Protein AF-A0A4D4L1M6-F1 (afdb_monomer)

Structure (mmCIF, N/CA/C/O backbone):
data_AF-A0A4D4L1M6-F1
#
_entry.id   AF-A0A4D4L1M6-F1
#
loop_
_atom_site.group_PDB
_atom_site.id
_atom_site.type_symbol
_atom_site.label_atom_id
_atom_site.label_alt_id
_atom_site.label_comp_id
_atom_site.label_asym_id
_atom_site.label_entity_id
_atom_site.label_seq_id
_atom_site.pdbx_PDB_ins_code
_atom_site.Cartn_x
_atom_site.Cartn_y
_atom_site.Cartn_z
_atom_site.occupancy
_atom_site.B_iso_or_equiv
_atom_site.auth_seq_id
_atom_site.auth_comp_id
_atom_site.auth_asym_id
_atom_site.auth_atom_id
_atom_site.pdbx_PDB_model_num
ATOM 1 N N . MET A 1 1 ? -1.721 16.009 14.227 1.00 45.22 1 MET A N 1
ATOM 2 C CA . MET A 1 1 ? -1.130 14.654 14.255 1.00 45.22 1 MET A CA 1
ATOM 3 C C . MET A 1 1 ? -1.864 13.815 13.221 1.00 45.22 1 MET A C 1
ATOM 5 O O . MET A 1 1 ? -3.080 13.722 13.364 1.00 45.22 1 MET A O 1
ATOM 9 N N . PRO A 1 2 ? -1.231 13.270 12.168 1.00 51.09 2 PRO A N 1
ATOM 10 C CA . PRO A 1 2 ? -1.904 12.249 11.367 1.00 51.09 2 PRO A CA 1
ATOM 11 C C . PRO A 1 2 ? -2.217 11.088 12.318 1.00 51.09 2 PRO A C 1
ATOM 13 O O . PRO A 1 2 ? -1.344 10.662 13.066 1.00 51.09 2 PRO A O 1
ATOM 16 N N . GLN A 1 3 ? -3.477 10.663 12.396 1.00 56.84 3 GLN A N 1
ATOM 17 C CA . GLN A 1 3 ? -4.009 9.834 13.489 1.00 56.84 3 GLN A CA 1
ATOM 18 C C . GLN A 1 3 ? -3.440 8.396 13.600 1.00 56.84 3 GLN A C 1
ATOM 20 O O . GLN A 1 3 ? -4.102 7.542 14.169 1.00 56.84 3 GLN A O 1
ATOM 25 N N . GLY A 1 4 ? -2.258 8.065 13.076 1.00 64.06 4 GLY A N 1
ATOM 26 C CA . GLY A 1 4 ? -1.665 6.716 13.175 1.00 64.06 4 GLY A CA 1
ATO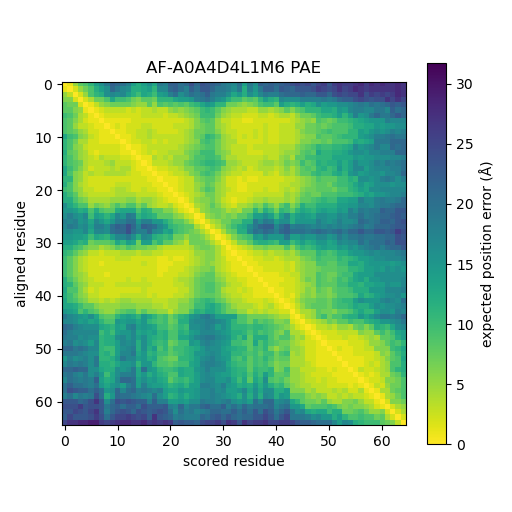M 27 C C . GLY A 1 4 ? -2.384 5.631 12.357 1.00 64.06 4 GLY A C 1
ATOM 28 O O . GLY A 1 4 ? -1.785 4.621 12.010 1.00 64.06 4 GLY A O 1
ATOM 29 N N . ARG A 1 5 ? -3.639 5.871 11.969 1.00 72.50 5 ARG A N 1
ATOM 30 C CA . ARG A 1 5 ? -4.431 5.062 11.040 1.00 72.50 5 ARG A CA 1
ATOM 31 C C . ARG A 1 5 ? -3.977 5.313 9.604 1.00 72.50 5 ARG A C 1
ATOM 33 O O . ARG A 1 5 ? -4.200 6.393 9.054 1.00 72.50 5 ARG A O 1
ATOM 40 N N . GLN A 1 6 ? -3.350 4.301 9.010 1.00 84.69 6 GLN A N 1
ATOM 41 C CA . GLN A 1 6 ? -3.031 4.287 7.584 1.00 84.69 6 GLN A CA 1
ATOM 42 C C . GLN A 1 6 ? -4.277 3.874 6.794 1.00 84.69 6 GLN A C 1
ATOM 44 O O . GLN A 1 6 ? -5.127 3.123 7.280 1.00 84.69 6 GLN A O 1
ATOM 49 N N . THR A 1 7 ? -4.378 4.343 5.557 1.00 87.38 7 THR A N 1
ATOM 50 C CA . THR A 1 7 ? -5.505 4.014 4.678 1.00 87.38 7 THR A CA 1
ATOM 51 C C . THR A 1 7 ? -5.146 2.814 3.812 1.00 87.38 7 THR A C 1
ATOM 53 O O . THR A 1 7 ? -4.055 2.759 3.246 1.00 87.38 7 THR A O 1
ATOM 56 N N . CYS A 1 8 ? -6.058 1.851 3.683 1.00 88.00 8 CYS A N 1
ATOM 57 C CA . CYS A 1 8 ? -5.868 0.750 2.745 1.00 88.00 8 CYS A CA 1
ATOM 58 C C . CYS A 1 8 ? -5.910 1.269 1.303 1.00 88.00 8 CYS A C 1
ATOM 60 O O . CYS A 1 8 ? -6.898 1.881 0.906 1.00 88.00 8 CYS A O 1
ATOM 62 N N . TYR A 1 9 ? -4.899 0.954 0.490 1.00 85.25 9 TYR A N 1
ATOM 63 C CA . TYR A 1 9 ? -4.852 1.388 -0.913 1.00 85.25 9 TYR A CA 1
ATOM 64 C C . TYR A 1 9 ? -6.051 0.901 -1.751 1.00 85.25 9 TYR A C 1
ATOM 66 O O . TYR A 1 9 ? -6.429 1.551 -2.720 1.00 85.25 9 TYR A O 1
ATOM 74 N N . ARG A 1 10 ? -6.644 -0.249 -1.386 1.00 84.88 10 ARG A N 1
ATOM 75 C CA . ARG A 1 10 ? -7.685 -0.920 -2.177 1.00 84.88 10 ARG A CA 1
ATOM 76 C C . ARG A 1 10 ? -9.087 -0.409 -1.859 1.00 84.88 10 ARG A C 1
ATOM 78 O O . ARG A 1 10 ? -9.802 -0.012 -2.768 1.00 84.88 10 ARG A O 1
ATOM 85 N N . CYS A 1 11 ? -9.483 -0.392 -0.585 1.00 89.31 11 CYS A N 1
ATOM 86 C CA . CYS A 1 11 ? -10.804 0.106 -0.179 1.00 89.31 11 CYS A CA 1
ATOM 87 C C . CYS A 1 11 ? -10.820 1.582 0.239 1.00 89.31 11 CYS A C 1
ATOM 89 O O . CYS A 1 11 ? -11.897 2.110 0.486 1.00 89.31 11 CYS A O 1
ATOM 91 N N . GLN A 1 12 ? -9.660 2.245 0.318 1.00 88.06 12 GLN A N 1
ATOM 92 C CA . GLN A 1 12 ? -9.520 3.652 0.723 1.00 88.06 12 GLN A CA 1
ATOM 93 C C . GLN A 1 12 ? -10.117 3.970 2.106 1.00 88.06 12 GLN A C 1
ATOM 95 O O . GLN A 1 12 ? -10.469 5.110 2.399 1.00 88.06 12 GLN A O 1
ATOM 100 N N . LEU A 1 13 ? -10.196 2.964 2.983 1.00 88.38 13 LEU A N 1
ATOM 101 C CA . LEU A 1 13 ? -10.683 3.117 4.351 1.00 88.38 13 LEU A CA 1
ATOM 102 C C . LEU A 1 13 ? -9.524 3.172 5.355 1.00 88.38 13 LEU A C 1
ATOM 104 O O . LEU A 1 13 ? -8.548 2.422 5.198 1.00 88.38 13 LEU A O 1
ATOM 108 N N . PRO A 1 14 ? -9.626 4.019 6.400 1.00 85.75 14 PRO A N 1
ATOM 109 C CA . PRO A 1 14 ? -8.679 4.004 7.504 1.00 85.75 14 PRO A CA 1
ATOM 110 C C . PRO A 1 14 ? -8.736 2.644 8.193 1.00 85.75 14 PRO A C 1
ATOM 112 O O . PRO A 1 14 ? -9.808 2.095 8.443 1.00 85.75 14 PRO A O 1
ATOM 115 N N . THR A 1 15 ? -7.566 2.08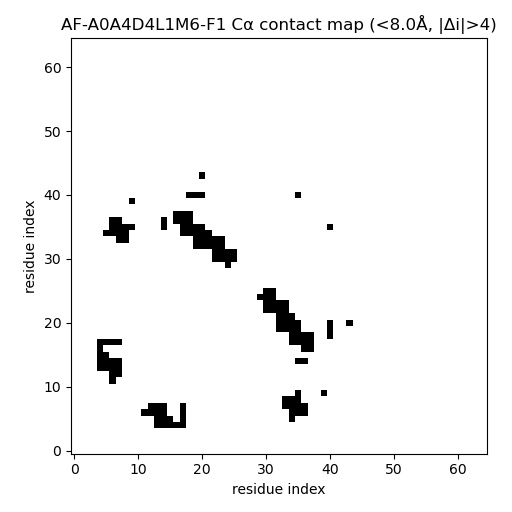9 8.467 1.00 82.88 15 THR A N 1
ATOM 116 C CA . THR A 1 15 ? -7.410 0.773 9.075 1.00 82.88 15 THR A CA 1
ATOM 117 C C . THR A 1 15 ? -6.688 0.916 10.407 1.00 82.88 15 THR A C 1
ATOM 119 O O . THR A 1 15 ? -5.688 1.629 10.492 1.00 82.88 15 THR A O 1
ATOM 122 N N . ASP A 1 16 ? -7.203 0.222 11.422 1.00 84.00 16 ASP A N 1
ATOM 123 C CA . ASP A 1 16 ? -6.613 0.172 12.764 1.00 84.00 16 ASP A CA 1
ATOM 124 C C . ASP A 1 16 ? -5.356 -0.719 12.804 1.00 84.00 16 ASP A C 1
ATOM 126 O O . ASP A 1 16 ? -4.350 -0.360 13.405 1.00 84.00 16 ASP A O 1
ATOM 130 N N . GLU A 1 17 ? -5.359 -1.813 12.032 1.00 84.81 17 GLU A N 1
ATOM 131 C CA . GLU A 1 17 ? -4.219 -2.725 11.835 1.00 84.81 17 GLU A CA 1
ATOM 132 C C . GLU A 1 17 ? -3.676 -2.686 10.390 1.00 84.81 17 GLU A C 1
ATOM 134 O O . GLU A 1 17 ? -3.962 -3.577 9.578 1.00 84.81 17 GLU A O 1
ATOM 139 N N . PRO A 1 18 ? -2.954 -1.625 9.990 1.00 84.25 18 PRO A N 1
ATOM 140 C CA . PRO A 1 18 ? -2.468 -1.499 8.625 1.00 84.25 18 PRO A CA 1
ATOM 141 C C . PRO A 1 18 ? -1.256 -2.402 8.373 1.00 84.25 18 PRO A C 1
ATOM 143 O O . PRO A 1 18 ? -0.249 -2.339 9.075 1.00 84.25 18 PRO A O 1
ATOM 146 N N . VAL A 1 19 ? -1.324 -3.205 7.312 1.00 86.75 19 VAL A N 1
ATOM 147 C CA . VAL A 1 19 ? -0.248 -4.109 6.885 1.00 86.75 19 VAL A CA 1
ATOM 148 C C . VAL A 1 19 ? 0.528 -3.472 5.735 1.00 86.75 19 VAL A C 1
ATOM 150 O O . VAL A 1 19 ? -0.074 -3.004 4.766 1.00 86.75 19 VAL A O 1
ATOM 153 N N . ILE A 1 20 ? 1.860 -3.461 5.821 1.00 85.62 20 ILE A N 1
ATOM 154 C CA . ILE A 1 20 ? 2.728 -2.998 4.730 1.00 85.62 20 ILE A CA 1
ATOM 155 C C . ILE A 1 20 ? 2.736 -4.051 3.626 1.00 85.62 20 ILE A C 1
ATOM 157 O O . ILE A 1 20 ? 3.062 -5.210 3.868 1.00 85.62 20 ILE A O 1
ATOM 161 N N . ILE A 1 21 ? 2.407 -3.629 2.411 1.00 84.06 21 ILE A N 1
ATOM 162 C CA . ILE A 1 21 ? 2.335 -4.511 1.241 1.00 84.06 21 ILE A CA 1
ATOM 163 C C . ILE A 1 21 ? 3.374 -4.153 0.176 1.00 84.06 21 ILE A C 1
ATOM 165 O O . ILE A 1 21 ? 3.881 -5.027 -0.520 1.00 84.06 21 ILE A O 1
ATOM 169 N N . ALA A 1 22 ? 3.751 -2.882 0.070 1.00 80.25 22 ALA A N 1
ATOM 170 C CA . ALA A 1 22 ? 4.816 -2.442 -0.817 1.00 80.25 22 ALA A CA 1
ATOM 171 C C . ALA A 1 22 ? 5.537 -1.228 -0.255 1.00 80.25 22 ALA A C 1
ATOM 173 O O . ALA A 1 22 ? 4.983 -0.443 0.511 1.00 80.25 22 ALA A O 1
ATOM 174 N N . ILE A 1 23 ? 6.778 -1.073 -0.700 1.00 80.25 23 ILE A N 1
ATOM 175 C CA . ILE A 1 23 ? 7.567 0.135 -0.515 1.00 80.25 23 ILE A CA 1
ATOM 176 C C . ILE A 1 23 ? 7.923 0.600 -1.923 1.00 80.25 23 ILE A C 1
ATOM 178 O O . ILE A 1 23 ? 8.732 -0.032 -2.605 1.00 80.25 23 ILE A O 1
ATOM 182 N N . GLU A 1 24 ? 7.270 1.658 -2.395 1.00 77.25 24 GLU A N 1
ATOM 183 C CA . GLU A 1 24 ? 7.586 2.248 -3.690 1.00 77.25 24 GLU A CA 1
ATOM 184 C C . GLU A 1 24 ? 8.776 3.196 -3.522 1.00 77.25 24 GLU A C 1
ATOM 186 O O . GLU A 1 24 ? 8.677 4.264 -2.917 1.00 77.25 24 GLU A O 1
ATOM 191 N N . HIS A 1 25 ? 9.926 2.791 -4.062 1.00 69.38 25 HIS A N 1
ATOM 192 C CA . HIS A 1 25 ? 11.083 3.665 -4.222 1.00 69.38 25 HIS A CA 1
ATOM 193 C C . HIS A 1 25 ? 10.950 4.435 -5.535 1.00 69.38 25 HIS A C 1
ATOM 195 O O . HIS A 1 25 ? 11.198 3.887 -6.608 1.00 69.38 25 HIS A O 1
ATOM 201 N N . SER A 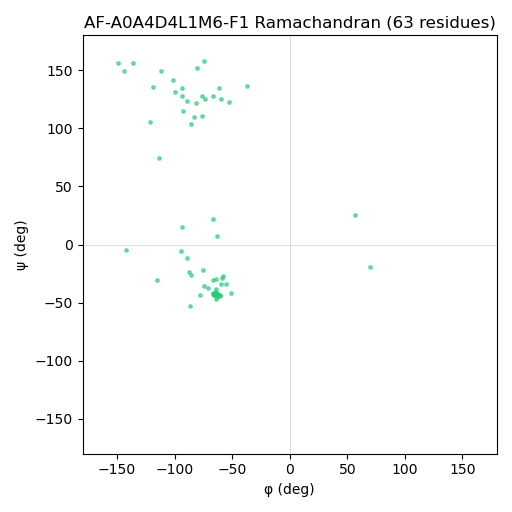1 26 ? 10.575 5.712 -5.457 1.00 59.59 26 SER A N 1
ATOM 202 C CA . SER A 1 26 ? 10.722 6.621 -6.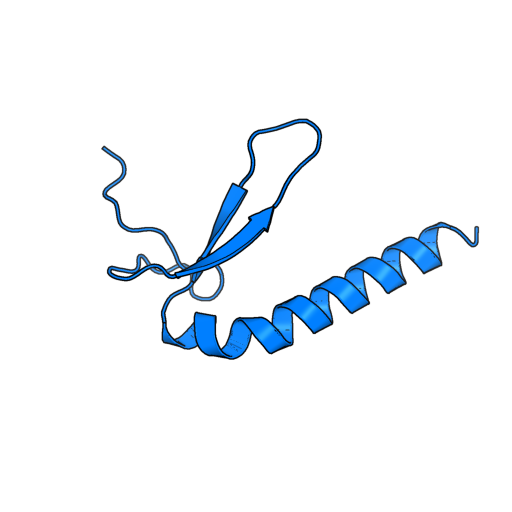591 1.00 59.59 26 SER A CA 1
ATOM 203 C C . SER A 1 26 ? 12.099 7.269 -6.505 1.00 59.59 26 SER A C 1
ATOM 205 O O . SER A 1 26 ? 12.436 7.870 -5.491 1.00 59.59 26 SER A O 1
ATOM 207 N N . GLY A 1 27 ? 12.918 7.141 -7.551 1.00 56.09 27 GLY A N 1
ATOM 208 C CA . GLY A 1 27 ? 14.342 7.511 -7.543 1.00 56.09 27 GLY A CA 1
ATOM 209 C C . GLY A 1 27 ? 14.669 8.994 -7.307 1.00 56.09 27 GLY A C 1
ATOM 210 O O . GLY A 1 27 ? 15.827 9.371 -7.439 1.00 56.09 27 GLY A O 1
ATOM 211 N N . SER A 1 28 ? 13.686 9.837 -6.976 1.00 66.69 28 SER A N 1
ATOM 212 C CA . SER A 1 28 ? 13.889 11.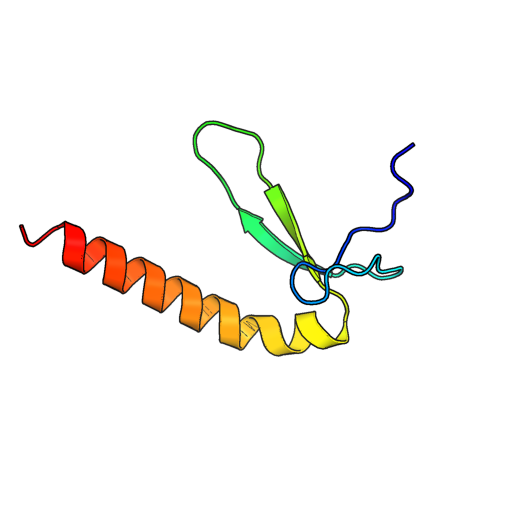266 -6.725 1.00 66.69 28 SER A CA 1
ATOM 213 C C . SER A 1 28 ? 13.040 11.858 -5.588 1.00 66.69 28 SER A C 1
ATOM 215 O O . SER A 1 28 ? 13.233 13.024 -5.256 1.00 66.69 28 SER A O 1
ATOM 217 N N . VAL A 1 29 ? 12.118 11.104 -4.976 1.00 53.22 29 VAL A N 1
ATOM 218 C CA . VAL A 1 29 ? 11.270 11.567 -3.859 1.00 53.22 29 VAL A CA 1
ATOM 219 C C . VAL A 1 29 ? 11.033 10.424 -2.875 1.00 53.22 29 VAL A C 1
ATOM 221 O O . VAL A 1 29 ? 11.035 9.263 -3.274 1.00 53.22 29 VAL A O 1
ATOM 224 N N . ALA A 1 30 ? 10.868 10.773 -1.596 1.00 60.22 30 ALA A N 1
ATOM 225 C CA . ALA A 1 30 ? 10.759 9.864 -0.455 1.00 60.22 30 ALA A CA 1
ATOM 226 C C . ALA A 1 30 ? 9.989 8.566 -0.755 1.00 60.22 30 ALA A C 1
ATOM 228 O O . ALA A 1 30 ? 8.923 8.592 -1.372 1.00 60.22 30 ALA A O 1
ATOM 229 N N . SER A 1 31 ? 10.528 7.441 -0.282 1.00 68.12 31 SER A N 1
ATOM 230 C CA . SER A 1 31 ? 9.908 6.123 -0.402 1.00 68.12 31 SER A CA 1
ATOM 231 C C . SER A 1 31 ? 8.476 6.161 0.132 1.00 68.12 31 SER A C 1
ATOM 233 O O . SER A 1 31 ? 8.253 6.521 1.290 1.00 68.12 31 SER A O 1
ATOM 235 N N . ALA A 1 32 ? 7.505 5.790 -0.700 1.00 77.50 32 ALA A N 1
ATOM 236 C CA . ALA A 1 32 ? 6.108 5.723 -0.298 1.00 77.50 32 ALA A CA 1
ATOM 237 C C . ALA A 1 32 ? 5.786 4.302 0.176 1.00 77.50 32 ALA A C 1
ATOM 239 O O . ALA A 1 32 ? 5.832 3.346 -0.601 1.00 77.50 32 ALA A O 1
ATOM 240 N N . THR A 1 33 ? 5.468 4.152 1.461 1.00 81.62 33 THR A N 1
ATOM 241 C CA . THR A 1 33 ? 5.003 2.874 2.010 1.00 81.62 33 THR A CA 1
ATOM 242 C C . THR A 1 33 ? 3.515 2.710 1.725 1.00 81.62 33 THR A C 1
ATOM 244 O O . THR A 1 33 ? 2.697 3.535 2.133 1.00 81.62 33 THR A O 1
ATOM 247 N N . VAL A 1 34 ? 3.160 1.631 1.033 1.00 84.69 34 VAL A N 1
ATOM 248 C CA . VAL A 1 34 ? 1.780 1.287 0.691 1.00 84.69 34 VAL A CA 1
ATOM 249 C C . VAL A 1 34 ? 1.219 0.356 1.762 1.00 84.69 34 VAL A C 1
ATOM 251 O O . VAL A 1 34 ? 1.808 -0.685 2.069 1.00 84.69 34 VAL A O 1
ATOM 254 N N . TYR A 1 35 ? 0.056 0.722 2.300 1.00 86.69 35 TYR A N 1
ATOM 255 C CA . TYR A 1 35 ? -0.637 -0.025 3.348 1.00 86.69 35 TYR A CA 1
ATOM 256 C C . TYR A 1 35 ? -1.941 -0.649 2.842 1.00 86.69 35 TYR A C 1
ATOM 258 O O . TYR A 1 35 ? -2.629 -0.107 1.972 1.00 86.69 35 TYR A O 1
ATOM 266 N N . ALA A 1 36 ? -2.310 -1.791 3.419 1.00 88.25 36 ALA A N 1
ATOM 267 C CA . ALA A 1 36 ? -3.578 -2.467 3.181 1.00 88.25 36 ALA A CA 1
ATOM 268 C C . ALA A 1 36 ? -4.216 -2.959 4.484 1.00 88.25 36 ALA A C 1
ATOM 270 O O . ALA A 1 36 ? -3.529 -3.202 5.472 1.00 88.25 36 ALA A O 1
ATOM 271 N N . CYS A 1 37 ? -5.538 -3.139 4.473 1.00 90.50 37 CYS A N 1
ATOM 272 C CA . CYS A 1 37 ? -6.228 -3.816 5.565 1.00 90.50 37 CYS A CA 1
ATOM 273 C C . CYS A 1 37 ? -5.973 -5.335 5.517 1.00 90.50 37 CYS A C 1
ATOM 275 O O . CYS A 1 37 ? -5.681 -5.861 4.437 1.00 90.50 37 CYS A O 1
ATOM 277 N N . PRO A 1 38 ? -6.133 -6.069 6.636 1.00 86.81 38 PRO A N 1
ATOM 278 C CA . PRO A 1 38 ? -5.794 -7.494 6.720 1.00 86.81 38 PRO A CA 1
ATOM 279 C C . PRO A 1 38 ? -6.487 -8.364 5.661 1.00 86.81 38 PRO A C 1
ATOM 281 O O . PRO A 1 38 ? -5.898 -9.314 5.148 1.00 86.81 38 PRO A O 1
ATOM 284 N N . SER A 1 39 ? -7.722 -8.012 5.287 1.00 87.00 39 SER A N 1
ATOM 285 C CA . SER A 1 39 ? -8.478 -8.715 4.244 1.00 87.00 39 SER A CA 1
ATOM 286 C C 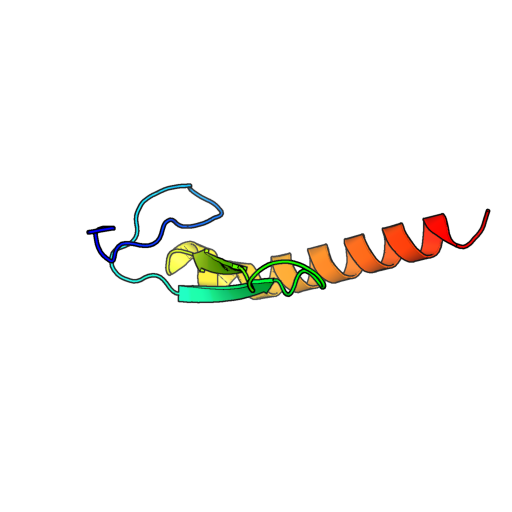. SER A 1 39 ? -7.828 -8.585 2.864 1.00 87.00 39 SER A C 1
ATOM 288 O O . SER A 1 39 ? -7.738 -9.567 2.134 1.00 87.00 39 SER A O 1
ATOM 290 N N . HIS A 1 40 ? -7.358 -7.389 2.503 1.00 87.69 40 HIS A N 1
ATOM 291 C CA . HIS A 1 40 ? -6.740 -7.132 1.198 1.00 87.69 40 HIS A CA 1
ATOM 292 C C . HIS A 1 40 ? -5.246 -7.462 1.176 1.00 87.69 40 HIS A C 1
ATOM 294 O O . HIS A 1 40 ? -4.716 -7.825 0.131 1.00 87.69 40 HIS A O 1
ATOM 300 N N . ALA A 1 41 ? -4.565 -7.403 2.322 1.00 84.75 41 ALA A N 1
ATOM 301 C CA . ALA A 1 41 ? -3.170 -7.816 2.440 1.00 84.75 41 ALA A CA 1
ATOM 302 C C . ALA A 1 41 ? -2.971 -9.298 2.069 1.00 84.75 41 ALA A C 1
ATOM 304 O O . ALA A 1 41 ? -1.966 -9.648 1.457 1.00 84.75 41 ALA A O 1
ATOM 305 N N . ARG A 1 42 ? -3.952 -10.163 2.371 1.00 81.50 42 ARG A N 1
ATOM 306 C CA . ARG A 1 42 ? -3.932 -11.589 1.991 1.00 81.50 42 ARG A CA 1
ATOM 307 C C . ARG A 1 42 ? -4.017 -11.825 0.480 1.00 81.50 42 ARG A C 1
ATOM 309 O O . ARG A 1 42 ? -3.475 -12.811 -0.005 1.00 81.50 42 ARG A O 1
ATOM 316 N N . ASP A 1 43 ? -4.685 -10.935 -0.248 1.00 80.81 43 ASP A N 1
ATOM 317 C CA . ASP A 1 43 ? -4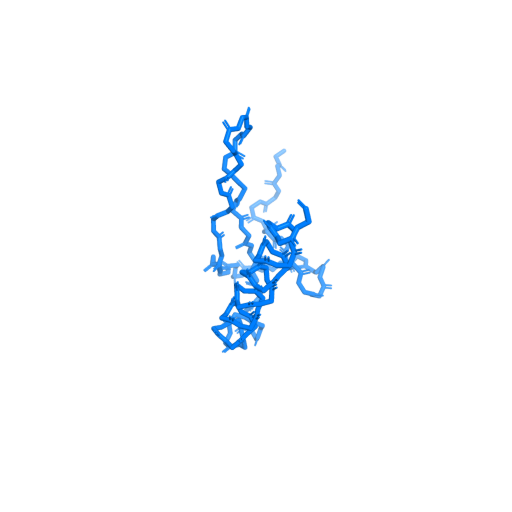.862 -11.010 -1.708 1.00 80.81 43 ASP A CA 1
ATOM 318 C C . ASP A 1 43 ? -3.700 -10.342 -2.472 1.00 80.81 43 ASP A C 1
ATOM 320 O O . ASP A 1 43 ? -3.355 -10.717 -3.594 1.00 80.81 43 ASP A O 1
ATOM 324 N N . TYR A 1 44 ? -3.008 -9.412 -1.810 1.00 73.06 44 TYR A N 1
ATOM 325 C CA . TYR A 1 44 ? -1.881 -8.667 -2.356 1.00 73.06 44 TYR A CA 1
ATOM 326 C C . TYR A 1 44 ? -0.746 -9.488 -3.005 1.00 73.06 44 TYR A C 1
ATOM 328 O O . TYR A 1 44 ? -0.288 -9.062 -4.067 1.00 73.06 44 TYR A O 1
ATOM 336 N N . PRO A 1 45 ? -0.264 -10.638 -2.476 1.00 68.00 45 PRO A N 1
ATOM 337 C CA . PRO A 1 45 ? 0.827 -11.370 -3.131 1.00 68.00 45 PRO A CA 1
ATOM 338 C C . PRO A 1 45 ? 0.485 -11.784 -4.570 1.00 68.00 45 PRO A C 1
ATOM 340 O O . PRO A 1 45 ? 1.378 -11.883 -5.412 1.00 68.00 45 PRO A O 1
ATOM 343 N N . ARG A 1 46 ? -0.802 -11.970 -4.886 1.00 62.66 46 ARG A N 1
ATOM 344 C CA . ARG A 1 46 ? -1.260 -12.313 -6.235 1.00 62.66 46 ARG A CA 1
ATOM 345 C C . ARG A 1 46 ? -1.278 -11.093 -7.159 1.00 62.66 46 ARG A C 1
ATOM 347 O O . ARG A 1 46 ? -0.812 -11.171 -8.296 1.00 62.66 46 ARG A O 1
ATOM 354 N N . ASP A 1 47 ? -1.767 -9.967 -6.651 1.00 65.25 47 ASP A N 1
ATOM 355 C CA . ASP A 1 47 ? -1.869 -8.699 -7.378 1.00 65.25 47 ASP A CA 1
ATOM 356 C C . ASP A 1 47 ? -0.500 -8.044 -7.618 1.00 65.25 47 ASP A C 1
ATOM 358 O O . ASP A 1 47 ? -0.253 -7.505 -8.694 1.00 65.25 47 ASP A O 1
ATOM 362 N N . ALA A 1 48 ? 0.426 -8.127 -6.660 1.00 65.00 48 ALA A N 1
ATOM 363 C CA . ALA A 1 48 ? 1.762 -7.542 -6.774 1.00 65.00 48 ALA A CA 1
ATOM 364 C C . ALA A 1 48 ? 2.599 -8.219 -7.862 1.00 65.00 48 ALA A C 1
ATOM 366 O O . ALA A 1 48 ? 3.235 -7.545 -8.671 1.00 65.00 48 ALA A O 1
ATOM 367 N N . VAL A 1 49 ? 2.564 -9.553 -7.923 1.00 65.56 49 VAL A N 1
ATOM 368 C CA . VAL A 1 49 ? 3.249 -10.322 -8.970 1.00 65.56 49 VAL A CA 1
ATOM 369 C C . VAL A 1 49 ? 2.611 -10.047 -10.332 1.00 65.56 49 VAL A C 1
ATOM 371 O O . VAL A 1 49 ? 3.327 -9.823 -11.308 1.00 65.56 49 VAL A O 1
ATOM 374 N N . ALA A 1 50 ? 1.277 -9.996 -10.402 1.00 68.19 50 ALA A N 1
ATOM 375 C CA . ALA A 1 50 ? 0.564 -9.670 -11.633 1.00 68.19 50 ALA A CA 1
ATOM 376 C C . ALA A 1 50 ? 0.878 -8.247 -12.125 1.00 68.19 50 ALA A C 1
ATOM 378 O O . ALA A 1 50 ? 1.188 -8.060 -13.302 1.00 68.19 50 ALA A O 1
ATOM 379 N N . GLN A 1 51 ? 0.873 -7.251 -11.235 1.00 67.19 51 GLN A N 1
ATOM 380 C CA . GLN A 1 51 ? 1.228 -5.871 -11.564 1.00 67.19 51 GLN A CA 1
ATOM 381 C C . GLN A 1 51 ? 2.705 -5.721 -11.929 1.00 67.19 51 GLN A C 1
ATOM 383 O O . GLN A 1 51 ? 3.015 -5.028 -12.895 1.00 67.19 51 GLN A O 1
ATOM 388 N N . ALA A 1 52 ? 3.623 -6.382 -11.219 1.00 67.62 52 ALA A N 1
ATOM 389 C CA . ALA A 1 52 ? 5.043 -6.378 -11.562 1.00 67.62 52 ALA A CA 1
ATOM 390 C C . ALA A 1 52 ? 5.281 -6.998 -12.948 1.00 67.62 52 ALA A C 1
ATOM 392 O O . ALA A 1 52 ? 5.999 -6.424 -13.771 1.00 67.62 52 ALA A O 1
ATOM 393 N N . ALA A 1 53 ? 4.621 -8.119 -13.249 1.00 70.88 53 ALA A N 1
ATOM 394 C CA . ALA A 1 53 ? 4.655 -8.739 -14.568 1.00 70.88 53 ALA A CA 1
ATOM 395 C C . ALA A 1 53 ? 4.052 -7.823 -15.648 1.00 70.88 53 ALA A C 1
ATOM 397 O O . ALA A 1 53 ? 4.624 -7.693 -16.732 1.00 70.88 53 ALA A O 1
ATOM 398 N N . ALA A 1 54 ? 2.939 -7.143 -15.359 1.00 73.38 54 ALA A N 1
ATOM 399 C CA . ALA A 1 54 ? 2.319 -6.184 -16.270 1.00 73.38 54 ALA A CA 1
ATOM 400 C C . ALA A 1 54 ? 3.231 -4.974 -16.539 1.00 73.38 54 ALA A C 1
ATOM 402 O O . ALA A 1 54 ? 3.457 -4.632 -17.700 1.00 73.38 54 ALA A O 1
ATOM 403 N N . ARG A 1 55 ? 3.830 -4.379 -15.494 1.00 72.56 55 ARG A N 1
ATOM 404 C CA . ARG A 1 55 ? 4.812 -3.288 -15.622 1.00 72.56 55 ARG A CA 1
ATOM 405 C C . ARG A 1 55 ? 6.030 -3.740 -16.429 1.00 72.56 55 ARG A C 1
ATOM 407 O O . ARG A 1 55 ? 6.456 -3.022 -17.329 1.00 72.56 55 ARG A O 1
ATOM 414 N N . ARG A 1 56 ? 6.557 -4.948 -16.186 1.00 72.19 56 ARG A N 1
ATOM 415 C CA . ARG A 1 56 ? 7.682 -5.502 -16.959 1.00 72.19 56 ARG A CA 1
ATOM 416 C C . ARG A 1 56 ? 7.341 -5.642 -18.442 1.00 72.19 56 ARG A C 1
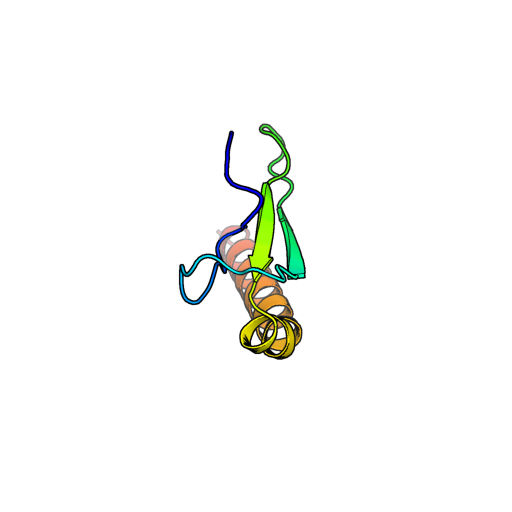ATOM 418 O O . ARG A 1 56 ? 8.149 -5.249 -19.274 1.00 72.19 56 ARG A O 1
ATOM 425 N N . ARG A 1 57 ? 6.145 -6.143 -18.769 1.00 70.12 57 ARG A N 1
ATOM 426 C CA . ARG A 1 57 ? 5.656 -6.240 -20.157 1.00 70.12 57 ARG A CA 1
ATOM 427 C C . ARG A 1 57 ? 5.472 -4.869 -20.812 1.00 70.12 57 ARG A C 1
ATOM 429 O O . ARG A 1 57 ? 5.767 -4.724 -21.993 1.00 70.12 57 ARG A O 1
ATOM 436 N N . ALA A 1 58 ? 4.993 -3.872 -20.069 1.00 74.00 58 ALA A N 1
ATOM 437 C CA . ALA A 1 58 ? 4.843 -2.509 -20.578 1.00 74.00 58 ALA A CA 1
ATOM 438 C C . ALA A 1 58 ? 6.204 -1.869 -20.904 1.00 74.00 58 ALA A C 1
ATOM 440 O O . ALA A 1 58 ? 6.362 -1.279 -21.970 1.00 74.00 58 ALA A O 1
ATOM 441 N N . LEU A 1 59 ? 7.197 -2.043 -20.026 1.00 73.25 59 LEU A N 1
ATOM 442 C CA . LEU A 1 59 ? 8.566 -1.567 -20.252 1.00 73.25 59 LEU A CA 1
ATOM 443 C C . LEU A 1 59 ? 9.238 -2.270 -21.440 1.00 73.25 59 LEU A C 1
ATOM 445 O O . LEU A 1 59 ? 9.908 -1.621 -22.237 1.00 73.25 59 LEU A O 1
ATOM 449 N N . ASP A 1 60 ? 9.033 -3.580 -21.582 1.00 65.62 60 ASP A N 1
ATOM 450 C CA . ASP A 1 60 ? 9.557 -4.367 -22.704 1.00 65.62 60 ASP A CA 1
ATOM 451 C C . ASP A 1 60 ? 8.971 -3.909 -24.056 1.00 65.62 60 ASP A C 1
ATOM 453 O O . ASP A 1 60 ? 9.708 -3.676 -25.017 1.00 65.62 60 ASP A O 1
ATOM 457 N N . ARG A 1 61 ? 7.658 -3.633 -24.097 1.00 62.94 61 ARG A N 1
ATOM 458 C CA . ARG A 1 61 ? 6.982 -3.042 -25.268 1.00 62.94 61 ARG A CA 1
ATOM 459 C C . ARG A 1 61 ? 7.461 -1.634 -25.622 1.00 62.94 61 ARG A C 1
ATOM 461 O O . ARG A 1 61 ? 7.407 -1.262 -26.786 1.00 62.94 61 ARG A O 1
ATOM 468 N N . GLY A 1 62 ? 7.905 -0.844 -24.647 1.00 60.50 62 GLY A N 1
ATOM 469 C CA . GLY A 1 62 ? 8.442 0.498 -24.897 1.00 60.50 62 GLY A CA 1
ATOM 470 C C . GLY A 1 62 ? 9.851 0.495 -25.499 1.00 60.50 62 GLY A C 1
ATOM 471 O O . GLY A 1 62 ? 10.242 1.470 -26.128 1.00 60.50 62 GLY A O 1
ATOM 472 N N . ARG A 1 63 ? 10.611 -0.595 -25.322 1.00 57.38 63 ARG A N 1
ATOM 473 C CA . ARG A 1 63 ? 12.013 -0.711 -25.756 1.00 57.38 63 ARG A CA 1
ATOM 474 C C . ARG A 1 63 ? 12.181 -1.239 -27.186 1.00 57.38 63 ARG A C 1
ATOM 476 O O . ARG A 1 63 ? 13.281 -1.194 -27.720 1.00 57.38 63 ARG A O 1
ATOM 483 N N . THR A 1 64 ? 11.113 -1.747 -27.794 1.00 57.62 64 THR A N 1
ATOM 484 C CA . THR A 1 64 ? 11.112 -2.344 -29.141 1.00 57.62 64 THR A CA 1
ATOM 485 C C . THR A 1 64 ? 10.741 -1.362 -30.264 1.00 57.62 64 THR A C 1
ATOM 487 O O . THR A 1 64 ? 10.460 -1.808 -31.375 1.00 57.62 64 THR A O 1
ATOM 490 N N . ARG A 1 65 ? 10.749 -0.045 -30.012 1.00 49.97 65 ARG A N 1
ATOM 491 C CA . ARG A 1 65 ? 10.457 0.991 -31.017 1.00 49.97 65 AR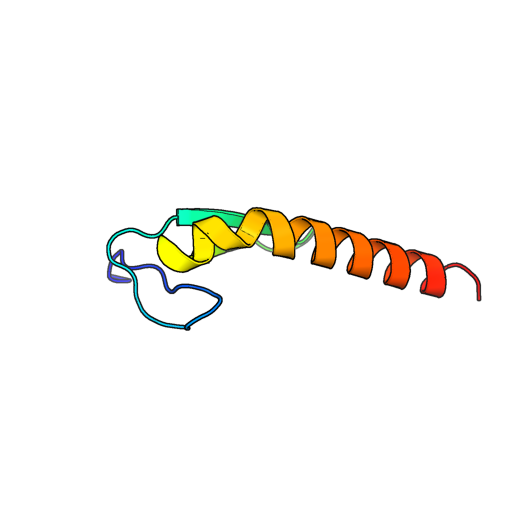G A CA 1
ATOM 492 C C . ARG A 1 65 ? 11.680 1.824 -31.370 1.00 49.97 65 ARG A C 1
ATOM 494 O O . ARG A 1 65 ? 12.423 2.181 -30.432 1.00 49.97 65 ARG A O 1
#

Solvent-accessible surface area (backbone atoms only — not comparable to full-atom values): 3984 Å² total; per-residue (Å²): 126,84,83,84,52,44,50,12,75,84,81,69,42,75,21,92,66,56,39,82,77,46,72,47,77,49,98,87,52,80,68,46,75,40,33,20,34,68,79,54,49,73,53,37,72,62,53,52,53,52,49,51,52,49,53,52,52,54,54,54,64,64,69,78,113

Organism: Streptomyces violaceusniger (NCBI:txid68280)

Sequence (65 aa):
MPQGRQTCYRCQLPTDEPVIIAIEHSGSVASATVYACPSHARDYPRDAVAQAAARRRALDRGRTR

Radius of gyration: 14.62 Å; Cα contacts (8 Å, |Δi|>4): 72; chains: 1; bounding box: 25×27×45 Å

Foldseek 3Di:
DPPPFDAAPPPRHGEPDWDFLDFDDDPPDDTDTHTHHPVVSVVSVVVVVVVVVVVVVVVVVVVPD

Secondary structure (DSSP, 8-state):
---S-EEPTTT--EESSPEEEEEEEETTEEEEEEEE-HHHHTTHHHHHHHHHHHHHHHHHHHHT-

Mean predicted aligned error: 10.03 Å

pLDDT: mean 74.09, std 11.77, range [45.22, 90.5]

Nearest PDB structures (foldseek):
  7zah-assembly1_C  TM=4.830E-01  e=2.380E+00  Pyrococcus abyssi GE5